Protein AF-A0A3S1M6T8-F1 (afdb_monomer)

Radius of gyration: 14.71 Å; Cα contacts (8 Å, |Δi|>4): 38; chains: 1; bounding box: 26×25×38 Å

Secondary structure (DSSP, 8-state):
-EEEEEETTEEEEEE--TT----TT--------GGG---B-TTT--BTTT--

Foldseek 3Di:
DWDWDDDPNDTDIDDDDPPPDDDPPDDDDDDDPVVPDWDADPPPRHTPVPPD

Solvent-accessible surface area (backbone atoms only — not comparable to full-atom values): 3738 Å² total; per-residue (Å²): 80,75,47,80,44,77,56,88,94,44,81,45,80,45,82,45,64,78,83,63,86,79,64,89,90,57,88,78,91,84,84,77,65,72,91,74,64,81,57,57,42,85,89,80,62,47,45,64,86,67,76,116

Nearest PDB structures (foldseek):
  9cpc-assembly1_1X  TM=4.695E-01  e=7.221E+00  Sus scrofa
  7wk8-assembly1_A  TM=2.813E-01  e=8.823E+00  Severe acute respiratory syndrome coronavirus 2

Structure (mmCIF, N/CA/C/O backbone):
data_AF-A0A3S1M6T8-F1
#
_entry.id   AF-A0A3S1M6T8-F1
#
loop_
_atom_site.group_PDB
_atom_site.id
_atom_site.type_symbol
_atom_site.label_atom_id
_atom_site.label_alt_id
_atom_site.label_comp_id
_atom_site.label_asym_id
_atom_site.label_entity_id
_atom_site.label_seq_id
_atom_site.pdbx_PDB_ins_code
_atom_site.Cartn_x
_atom_site.Cartn_y
_atom_site.Cartn_z
_atom_site.occupancy
_atom_site.B_iso_or_equiv
_atom_site.auth_seq_id
_atom_site.auth_comp_id
_atom_site.auth_asym_id
_atom_site.auth_atom_id
_atom_site.pdbx_PDB_model_num
ATOM 1 N N . LYS A 1 1 ? -0.683 3.347 16.085 1.00 94.50 1 LYS A N 1
ATOM 2 C CA . LYS A 1 1 ? -0.318 1.907 16.085 1.00 94.50 1 LYS A CA 1
ATOM 3 C C . LYS A 1 1 ? 0.139 1.545 14.675 1.00 94.50 1 LYS A C 1
ATOM 5 O O . LYS A 1 1 ? -0.317 2.199 13.743 1.00 94.50 1 LYS A O 1
ATOM 10 N N . ILE A 1 2 ? 1.051 0.589 14.502 1.00 96.50 2 ILE A N 1
ATOM 11 C CA . ILE A 1 2 ? 1.529 0.168 13.174 1.00 96.50 2 ILE A CA 1
ATOM 12 C C . ILE A 1 2 ? 1.182 -1.307 12.998 1.00 96.50 2 ILE A C 1
ATOM 14 O O . ILE A 1 2 ? 1.460 -2.097 13.895 1.00 96.50 2 ILE A O 1
ATOM 18 N N . LEU A 1 3 ? 0.563 -1.648 11.870 1.00 96.69 3 LEU A N 1
ATOM 19 C CA . LEU A 1 3 ? 0.308 -3.023 11.455 1.00 96.69 3 LEU A CA 1
ATOM 20 C C .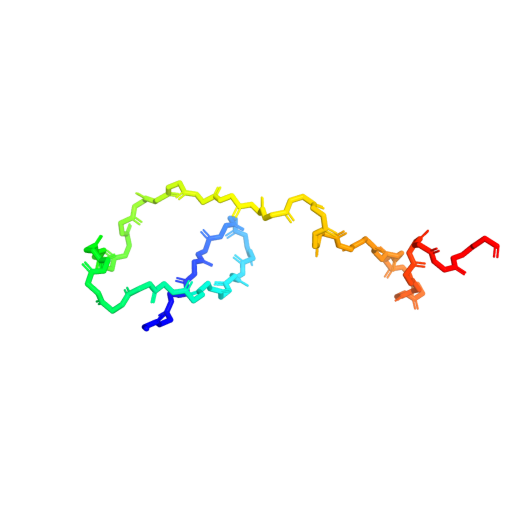 LEU A 1 3 ? 1.367 -3.457 10.446 1.00 96.69 3 LEU A C 1
ATOM 22 O O . LEU A 1 3 ? 1.738 -2.680 9.562 1.00 96.69 3 LEU A O 1
ATOM 26 N N . THR A 1 4 ? 1.802 -4.706 10.562 1.00 97.31 4 THR A N 1
ATOM 27 C CA . THR A 1 4 ? 2.589 -5.392 9.539 1.00 97.31 4 THR A CA 1
ATOM 28 C C . THR A 1 4 ? 1.680 -6.421 8.876 1.00 97.31 4 THR A C 1
ATOM 30 O O . THR A 1 4 ? 1.194 -7.330 9.541 1.00 97.31 4 THR A O 1
ATOM 33 N N . LEU A 1 5 ? 1.425 -6.255 7.582 1.00 97.00 5 LEU A N 1
ATOM 34 C CA . LEU A 1 5 ? 0.511 -7.074 6.789 1.00 97.00 5 LEU A CA 1
ATOM 35 C C . LEU A 1 5 ? 1.312 -7.9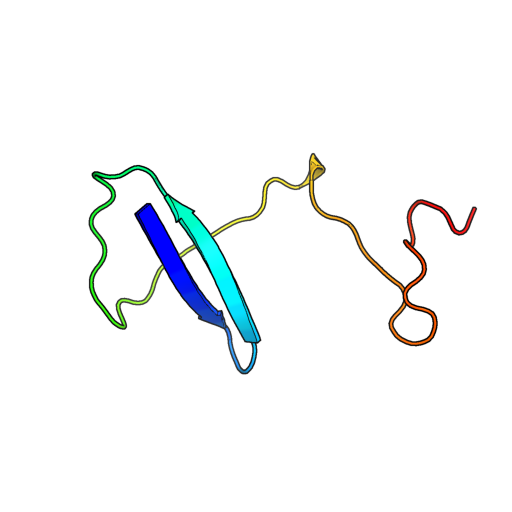56 5.836 1.00 97.00 5 LEU A C 1
ATOM 37 O O . LEU A 1 5 ? 2.249 -7.473 5.204 1.00 97.00 5 LEU A O 1
ATOM 41 N N . ARG A 1 6 ? 0.912 -9.218 5.689 1.00 96.81 6 ARG A N 1
ATOM 42 C CA . ARG A 1 6 ? 1.445 -10.120 4.663 1.00 96.81 6 ARG A CA 1
ATOM 43 C C . ARG A 1 6 ? 0.474 -10.183 3.486 1.00 96.81 6 ARG A C 1
ATOM 45 O O . ARG A 1 6 ? -0.704 -10.462 3.684 1.00 96.81 6 ARG A O 1
ATOM 52 N N . VAL A 1 7 ? 0.966 -9.934 2.275 1.00 95.44 7 VAL A N 1
ATOM 53 C CA . VAL A 1 7 ? 0.205 -10.007 1.020 1.00 95.44 7 VAL A CA 1
ATOM 54 C C . VAL A 1 7 ? 1.003 -10.846 0.030 1.00 95.44 7 VAL A C 1
ATOM 56 O O . VAL A 1 7 ? 1.995 -10.374 -0.528 1.00 95.44 7 VAL A O 1
ATOM 59 N N . GLY A 1 8 ? 0.604 -12.108 -0.146 1.00 94.19 8 GLY A N 1
ATOM 60 C CA . GLY A 1 8 ? 1.462 -13.102 -0.797 1.00 94.19 8 GLY A CA 1
ATOM 61 C C . GLY A 1 8 ? 2.812 -13.171 -0.077 1.00 94.19 8 GLY A C 1
ATOM 62 O O . GLY A 1 8 ? 2.850 -13.310 1.146 1.00 94.19 8 GLY A O 1
ATOM 63 N N . ASP A 1 9 ? 3.896 -12.960 -0.820 1.00 94.94 9 ASP A N 1
ATOM 64 C CA . ASP A 1 9 ? 5.265 -12.953 -0.285 1.00 94.94 9 ASP A CA 1
ATOM 65 C C . ASP A 1 9 ? 5.752 -11.559 0.156 1.00 94.94 9 ASP A C 1
ATOM 67 O O . ASP A 1 9 ? 6.897 -11.389 0.571 1.00 94.94 9 ASP A O 1
ATOM 71 N N . THR A 1 10 ? 4.901 -10.531 0.064 1.00 95.50 10 THR A N 1
ATOM 72 C CA . THR A 1 10 ? 5.266 -9.146 0.398 1.00 95.50 10 THR A CA 1
ATOM 73 C C . THR A 1 10 ? 4.793 -8.762 1.794 1.00 95.50 10 THR A C 1
ATOM 75 O O . THR A 1 10 ? 3.653 -9.025 2.175 1.00 95.50 10 THR A O 1
ATOM 78 N N . MET A 1 11 ? 5.650 -8.062 2.539 1.00 97.25 11 MET A N 1
ATOM 79 C CA . MET A 1 11 ? 5.297 -7.455 3.821 1.00 97.25 11 MET A CA 1
ATOM 80 C C . MET A 1 11 ? 5.054 -5.956 3.641 1.00 97.25 11 MET A C 1
ATOM 82 O O . MET A 1 11 ? 5.919 -5.229 3.156 1.00 97.25 11 MET A O 1
ATOM 86 N N . LEU A 1 12 ? 3.883 -5.482 4.058 1.00 96.06 12 LEU A N 1
ATOM 87 C CA . LEU A 1 12 ? 3.495 -4.073 4.028 1.00 96.06 12 LEU A CA 1
ATOM 88 C C . LEU A 1 12 ? 3.376 -3.536 5.452 1.00 96.06 12 LEU A C 1
ATOM 90 O O . LEU A 1 12 ? 2.918 -4.234 6.354 1.00 96.06 12 LEU A O 1
ATOM 94 N N . ARG A 1 13 ? 3.738 -2.270 5.658 1.00 97.00 13 ARG A N 1
ATOM 95 C CA . ARG A 1 13 ? 3.498 -1.567 6.923 1.00 97.00 13 ARG A CA 1
ATOM 96 C C . ARG A 1 13 ? 2.424 -0.511 6.733 1.00 97.00 13 ARG A C 1
ATOM 98 O O . ARG A 1 13 ? 2.550 0.340 5.858 1.00 97.00 13 ARG A O 1
ATOM 105 N N . ALA A 1 14 ? 1.408 -0.540 7.587 1.00 96.19 14 ALA A N 1
ATOM 106 C CA . ALA A 1 14 ? 0.324 0.432 7.587 1.00 96.19 14 ALA A CA 1
ATOM 107 C C . ALA A 1 14 ? 0.210 1.100 8.959 1.00 96.19 14 ALA A C 1
ATOM 109 O O . ALA A 1 14 ? 0.176 0.436 9.996 1.00 96.19 14 ALA A O 1
ATOM 110 N N . THR A 1 15 ? 0.131 2.427 8.978 1.00 96.88 15 THR A N 1
ATOM 111 C CA .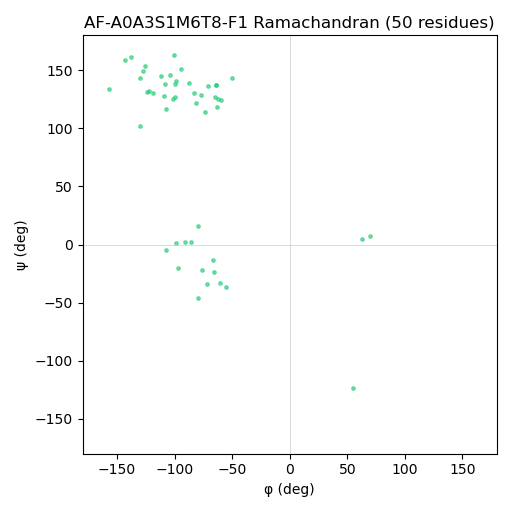 THR A 1 15 ? -0.200 3.166 10.198 1.00 96.88 15 THR A CA 1
ATOM 112 C C . THR A 1 15 ? -1.710 3.182 10.366 1.00 96.88 15 THR A C 1
ATOM 114 O O . THR A 1 15 ? -2.433 3.546 9.443 1.00 96.88 15 THR A O 1
ATOM 117 N N . VAL A 1 16 ? -2.180 2.821 11.557 1.00 95.94 16 VAL A N 1
ATOM 118 C CA . VAL A 1 16 ? -3.606 2.805 11.891 1.00 95.94 16 VAL A CA 1
ATOM 119 C C . VAL A 1 16 ? -3.885 3.627 13.151 1.00 95.94 16 VAL A C 1
ATOM 121 O O . VAL A 1 16 ? -3.007 3.744 14.029 1.00 95.94 16 VAL A O 1
ATOM 124 N N . PRO A 1 17 ? -5.112 4.167 13.293 1.00 96.94 17 PRO A N 1
ATOM 125 C CA . PRO A 1 17 ? -5.573 4.740 14.550 1.00 96.94 17 PRO A CA 1
ATOM 126 C C . PRO A 1 17 ? -5.339 3.778 15.716 1.00 96.94 17 PRO A C 1
ATOM 128 O O . PRO A 1 17 ? -5.486 2.563 15.573 1.00 96.94 17 PRO A O 1
ATOM 131 N N . ALA A 1 18 ? -4.991 4.312 16.889 1.00 94.88 18 ALA A N 1
ATOM 132 C CA . ALA A 1 18 ? -4.665 3.500 18.064 1.00 94.88 18 ALA A CA 1
ATOM 133 C C . ALA A 1 18 ? -5.787 2.516 18.449 1.00 94.88 18 ALA A C 1
ATOM 135 O O . ALA A 1 18 ? -5.499 1.379 18.817 1.00 94.88 18 ALA A O 1
ATOM 136 N N . ARG A 1 19 ? -7.045 2.945 18.284 1.00 95.88 19 ARG A N 1
ATOM 137 C CA . ARG A 1 19 ? -8.263 2.197 18.634 1.00 95.88 19 ARG A CA 1
ATOM 138 C C . ARG A 1 19 ? -8.763 1.244 17.547 1.00 95.88 19 ARG A C 1
ATOM 140 O O . ARG A 1 19 ? -9.815 0.650 17.723 1.00 95.88 19 ARG A O 1
ATOM 147 N N . THR A 1 20 ? -8.054 1.127 16.424 1.00 95.94 20 THR A N 1
ATOM 148 C CA . THR A 1 20 ? -8.425 0.160 15.380 1.00 95.94 20 THR A CA 1
ATOM 14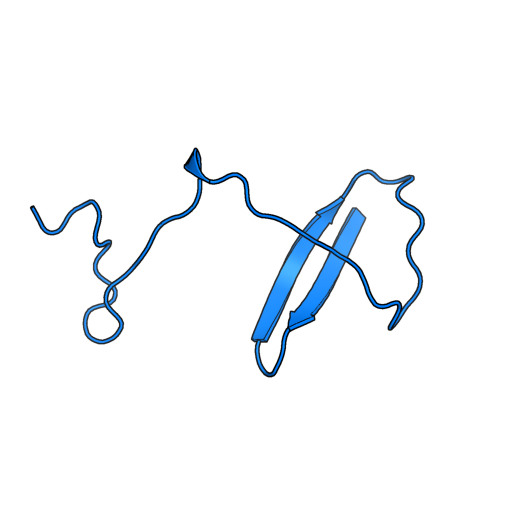9 C C . THR A 1 20 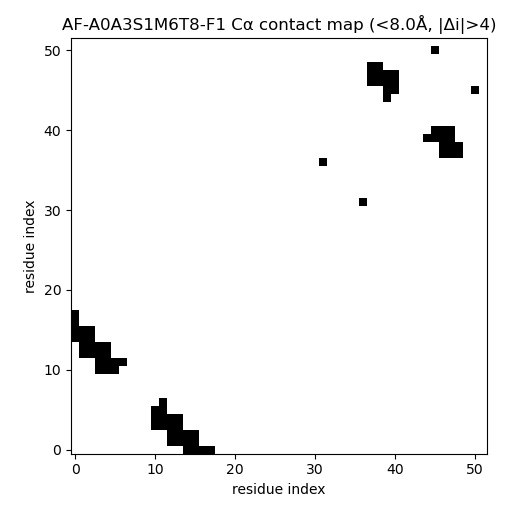? -8.318 -1.235 15.967 1.00 95.94 20 THR A C 1
ATOM 151 O O . THR A 1 20 ? -7.221 -1.611 16.385 1.00 95.94 20 THR A O 1
ATOM 154 N N . ASP A 1 21 ? -9.419 -1.968 16.026 1.00 95.12 21 ASP A N 1
ATOM 155 C CA . ASP A 1 21 ? -9.418 -3.331 16.536 1.00 95.12 21 ASP A CA 1
ATOM 156 C C . ASP A 1 21 ? -8.948 -4.288 15.439 1.00 95.12 21 ASP A C 1
ATOM 158 O O . ASP A 1 21 ? -9.472 -4.262 14.325 1.00 95.12 21 ASP A O 1
ATOM 162 N N . VAL A 1 22 ? -7.879 -5.024 15.724 1.00 95.38 22 VAL A N 1
ATOM 163 C CA . VAL A 1 22 ? -7.253 -5.980 14.808 1.00 95.38 22 VAL A CA 1
ATOM 164 C C . VAL A 1 22 ? -6.473 -6.991 15.637 1.00 95.38 22 VAL A C 1
ATOM 166 O O . VAL A 1 22 ? -5.696 -6.603 16.516 1.00 95.38 22 VAL A O 1
ATOM 169 N N . GLU A 1 23 ? -6.635 -8.264 15.303 1.00 96.75 23 GLU A N 1
ATOM 170 C CA . GLU A 1 23 ? -5.925 -9.384 15.912 1.00 96.75 23 GLU A CA 1
ATOM 171 C C . GLU A 1 23 ? -4.756 -9.861 15.037 1.00 96.75 23 GLU A C 1
ATOM 173 O O . GLU A 1 23 ? -4.647 -9.543 13.848 1.00 96.75 23 GLU A O 1
ATOM 178 N N . ILE A 1 24 ? -3.845 -10.629 15.636 1.00 95.62 24 ILE A N 1
ATOM 179 C CA . ILE A 1 24 ? -2.745 -11.263 14.903 1.00 95.62 24 ILE A CA 1
ATOM 1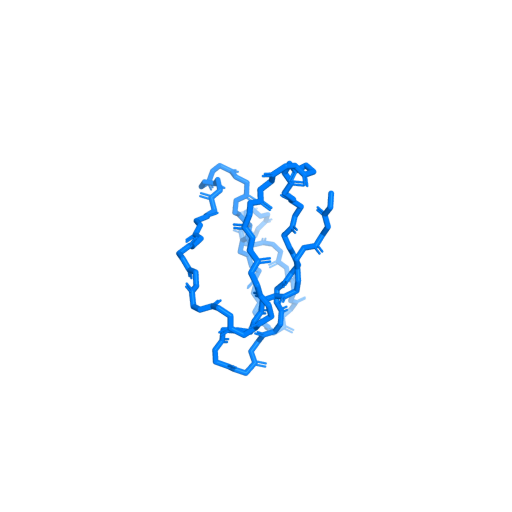80 C C . ILE A 1 24 ? -3.337 -12.264 13.907 1.00 95.62 24 ILE A C 1
ATOM 182 O O . ILE A 1 24 ? -4.262 -12.995 14.236 1.00 95.62 24 ILE A O 1
ATOM 186 N N . GLU A 1 25 ? -2.803 -12.272 12.683 1.00 94.56 25 GLU A N 1
ATOM 187 C CA . GLU A 1 25 ? -3.233 -13.155 11.583 1.00 94.56 25 GLU A CA 1
ATOM 188 C C . GLU A 1 25 ? -4.682 -12.971 11.108 1.00 94.56 25 GLU A C 1
ATOM 190 O O . GLU A 1 25 ? -5.110 -13.653 10.177 1.00 94.56 25 GLU A O 1
ATOM 195 N N . GLN A 1 26 ? -5.408 -11.988 11.646 1.00 96.81 26 GLN A N 1
ATOM 196 C CA . GLN A 1 26 ? -6.724 -11.623 11.146 1.00 96.81 26 GLN A CA 1
ATOM 197 C C . GLN A 1 26 ? -6.632 -11.184 9.673 1.00 96.81 26 GLN A C 1
ATOM 199 O O . GLN A 1 26 ? -5.910 -10.231 9.353 1.00 96.81 26 GLN A O 1
ATOM 204 N N . PRO A 1 27 ? -7.395 -11.808 8.757 1.00 96.44 27 PRO A N 1
ATOM 205 C CA . PRO A 1 27 ? -7.513 -11.321 7.393 1.00 96.44 27 PRO A CA 1
ATOM 206 C C . PRO A 1 27 ? -8.194 -9.951 7.384 1.00 96.44 27 PRO A C 1
ATOM 208 O O . PRO A 1 27 ? -9.290 -9.780 7.918 1.00 96.44 27 PRO A O 1
ATOM 211 N N . VAL A 1 28 ? -7.563 -8.973 6.740 1.00 95.75 28 VAL A N 1
ATOM 212 C CA . VAL A 1 28 ? -8.080 -7.604 6.657 1.00 95.75 28 VAL A CA 1
ATOM 213 C C . VAL A 1 28 ? -8.135 -7.123 5.218 1.00 95.75 28 VAL A C 1
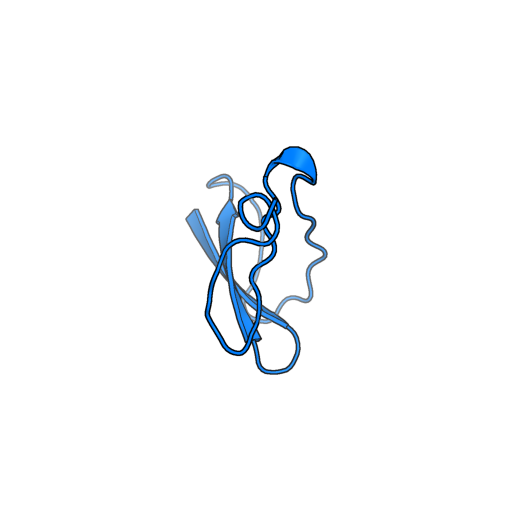ATOM 215 O O . VAL A 1 28 ? -7.312 -7.486 4.378 1.00 95.75 28 VAL A O 1
ATOM 218 N N . ARG A 1 29 ? -9.099 -6.247 4.940 1.00 95.38 29 ARG A N 1
ATOM 219 C CA . ARG A 1 29 ? -9.102 -5.445 3.717 1.00 95.38 29 ARG A CA 1
ATOM 220 C C . ARG A 1 29 ? -8.303 -4.174 3.968 1.00 95.38 29 ARG A C 1
ATOM 222 O O . ARG A 1 29 ? -8.444 -3.550 5.016 1.00 95.38 29 ARG A O 1
ATOM 229 N N . PHE A 1 30 ? -7.504 -3.772 2.991 1.00 94.31 30 PHE A N 1
ATOM 230 C CA . PHE A 1 30 ? -6.803 -2.494 3.002 1.00 94.31 30 PHE A CA 1
ATOM 231 C C . PHE A 1 30 ? -6.876 -1.861 1.613 1.00 94.31 30 PHE A C 1
ATOM 233 O O . PHE A 1 30 ? -7.166 -2.535 0.624 1.00 94.31 30 PHE A O 1
ATOM 240 N N . ALA A 1 31 ? -6.630 -0.557 1.549 1.00 95.19 31 ALA A N 1
ATOM 241 C CA . ALA A 1 31 ? -6.612 0.200 0.309 1.00 95.19 31 ALA A CA 1
ATOM 242 C C . ALA A 1 31 ? -5.509 1.260 0.358 1.00 95.19 31 ALA A C 1
ATOM 244 O O . ALA A 1 31 ? -5.062 1.668 1.432 1.00 95.19 31 ALA A O 1
ATOM 245 N N . TRP A 1 32 ? -5.095 1.717 -0.819 1.00 94.88 32 TRP A N 1
ATOM 246 C CA . TRP A 1 32 ? -4.183 2.843 -0.972 1.00 94.88 32 TRP A CA 1
ATOM 247 C C . TRP A 1 32 ? -4.967 4.135 -1.180 1.00 94.88 32 TRP A C 1
ATOM 249 O O . TRP A 1 32 ? -6.045 4.122 -1.772 1.00 94.88 32 TRP A O 1
ATOM 259 N N . ASN A 1 33 ? -4.396 5.264 -0.759 1.00 94.75 33 ASN A N 1
ATOM 260 C CA . ASN A 1 33 ? -4.802 6.547 -1.323 1.00 94.75 33 ASN A CA 1
ATOM 261 C C . ASN A 1 33 ? -4.211 6.626 -2.746 1.00 94.75 33 ASN A C 1
ATOM 263 O O . ASN A 1 33 ? -2.980 6.665 -2.855 1.00 94.75 33 ASN A O 1
ATOM 267 N N . PRO A 1 34 ? -5.040 6.639 -3.807 1.00 94.00 34 PRO A N 1
ATOM 268 C CA . PRO A 1 34 ? -4.565 6.548 -5.186 1.00 94.00 34 PRO A CA 1
ATOM 269 C C . PRO A 1 34 ? -3.635 7.704 -5.574 1.00 94.00 34 PRO A C 1
ATOM 271 O O . PRO A 1 34 ? -2.650 7.481 -6.275 1.00 94.00 34 PRO A O 1
ATOM 274 N N . ASP A 1 35 ? -3.854 8.906 -5.037 1.00 95.12 35 ASP A N 1
ATOM 275 C CA . ASP A 1 35 ? -3.044 10.092 -5.354 1.00 95.12 35 ASP A CA 1
ATOM 276 C C . ASP A 1 35 ? -1.594 9.958 -4.863 1.00 95.12 35 ASP A C 1
ATOM 278 O O . ASP A 1 35 ? -0.668 10.579 -5.399 1.00 95.12 35 ASP A O 1
ATOM 282 N N . LYS A 1 36 ? -1.386 9.108 -3.849 1.00 93.94 36 LYS A N 1
ATOM 283 C CA . LYS A 1 36 ? -0.091 8.858 -3.206 1.00 93.94 36 LYS A CA 1
ATOM 284 C C . LYS A 1 36 ? 0.607 7.595 -3.709 1.00 93.94 36 LYS A C 1
ATOM 286 O O . LYS A 1 36 ? 1.692 7.281 -3.225 1.00 93.94 36 LYS A O 1
ATOM 291 N N . VAL A 1 37 ? 0.022 6.875 -4.668 1.00 94.88 37 VAL A N 1
ATOM 292 C CA . VAL A 1 37 ? 0.680 5.722 -5.292 1.00 94.88 37 VAL A CA 1
ATOM 293 C C . VAL A 1 37 ? 1.730 6.214 -6.288 1.00 94.88 37 VAL A C 1
ATOM 295 O O . VAL A 1 37 ? 1.451 7.036 -7.167 1.00 94.88 37 VAL A O 1
ATOM 298 N N . VAL A 1 38 ? 2.952 5.700 -6.157 1.00 94.88 38 VAL A N 1
ATOM 299 C CA . VAL A 1 38 ? 4.065 5.974 -7.072 1.00 94.88 38 VAL A CA 1
ATOM 300 C C . VAL A 1 38 ? 4.566 4.652 -7.632 1.00 94.88 38 VAL A C 1
ATOM 302 O O . VAL A 1 38 ? 4.775 3.697 -6.887 1.00 94.88 38 VAL A O 1
ATOM 305 N N . LEU A 1 39 ? 4.744 4.611 -8.949 1.00 94.88 39 LEU A N 1
ATOM 306 C CA . LEU A 1 39 ? 5.274 3.458 -9.662 1.00 94.88 39 LEU A CA 1
ATOM 307 C C . LEU A 1 39 ? 6.730 3.717 -10.046 1.00 94.88 39 LEU A C 1
ATOM 309 O O . LEU A 1 39 ? 7.106 4.851 -10.363 1.00 94.88 39 LEU A O 1
ATOM 313 N N . PHE A 1 40 ? 7.525 2.656 -10.031 1.00 95.69 40 PHE A N 1
ATOM 314 C CA . PHE A 1 40 ? 8.943 2.680 -10.360 1.00 95.69 40 PHE A CA 1
ATOM 315 C C . PHE A 1 40 ? 9.239 1.584 -11.377 1.00 95.69 40 PHE A C 1
ATOM 317 O O . PHE A 1 40 ? 8.655 0.500 -11.307 1.00 95.69 40 PHE A O 1
ATOM 324 N N . ASP A 1 41 ? 10.139 1.868 -12.313 1.00 95.31 41 ASP A N 1
ATOM 325 C CA . ASP A 1 41 ? 10.693 0.842 -13.185 1.00 95.31 41 ASP A CA 1
ATOM 326 C C . ASP A 1 41 ? 11.495 -0.176 -12.360 1.00 95.31 41 ASP A C 1
ATOM 328 O O . ASP A 1 41 ? 12.261 0.188 -11.468 1.00 95.31 41 ASP A O 1
ATOM 332 N N . LYS A 1 42 ? 11.336 -1.467 -12.661 1.00 94.62 42 LYS A N 1
ATOM 333 C CA . LYS A 1 42 ? 11.957 -2.547 -11.881 1.00 94.62 42 LYS A CA 1
ATOM 334 C C . LYS A 1 42 ? 13.471 -2.635 -12.096 1.00 94.62 42 LYS A C 1
ATOM 336 O O . LYS A 1 42 ? 14.177 -3.028 -11.173 1.00 94.62 42 LYS A O 1
ATOM 341 N N . GLY A 1 43 ? 13.956 -2.339 -13.303 1.00 96.81 43 GLY A N 1
ATOM 342 C CA . GLY A 1 43 ? 15.372 -2.487 -13.645 1.00 96.81 43 GLY A CA 1
ATOM 343 C C . GLY A 1 43 ? 16.222 -1.329 -13.130 1.00 96.81 43 GLY A C 1
ATOM 344 O O . GLY A 1 43 ? 17.278 -1.539 -12.542 1.00 96.81 43 GLY A O 1
ATOM 345 N N . SER A 1 44 ? 15.740 -0.109 -13.341 1.00 94.69 44 SER A N 1
ATOM 346 C CA . SER A 1 44 ? 16.446 1.136 -13.031 1.00 94.69 44 SER A CA 1
ATO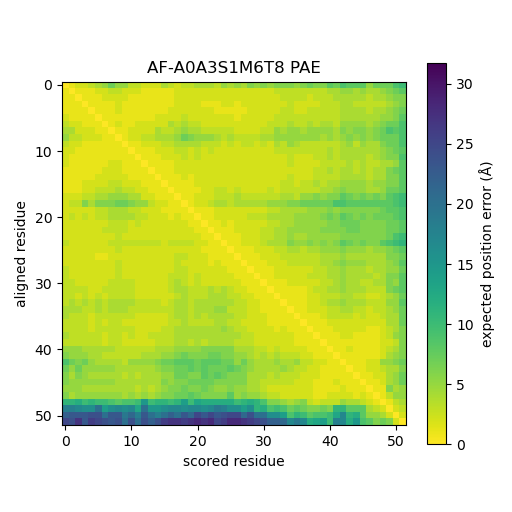M 347 C C . SER A 1 44 ? 16.050 1.757 -11.691 1.00 94.69 44 SER A C 1
ATOM 349 O O . SER A 1 44 ? 16.783 2.592 -11.168 1.00 94.69 44 SER A O 1
ATOM 351 N N . GLY A 1 45 ? 14.885 1.399 -11.141 1.00 94.25 45 GLY A N 1
ATOM 352 C CA . GLY A 1 45 ? 14.326 2.049 -9.955 1.00 94.25 45 GLY A CA 1
ATOM 353 C C . GLY A 1 45 ? 13.853 3.483 -10.203 1.00 94.25 45 GLY A C 1
ATOM 354 O O . GLY A 1 45 ? 13.505 4.181 -9.251 1.00 94.25 45 GLY A O 1
ATOM 355 N N . VAL A 1 46 ? 13.837 3.950 -11.455 1.00 95.75 46 VAL A N 1
ATOM 356 C CA . VAL A 1 46 ? 13.408 5.310 -11.794 1.00 95.75 46 VAL A CA 1
ATOM 357 C C . VAL A 1 46 ? 11.900 5.431 -11.615 1.00 95.75 46 VAL A C 1
ATOM 359 O O . VAL A 1 46 ? 11.127 4.559 -12.015 1.00 95.75 46 VAL A O 1
ATOM 362 N N . SER A 1 47 ? 11.467 6.533 -11.004 1.00 94.25 47 SER A N 1
ATOM 363 C CA . SER A 1 47 ? 10.046 6.845 -10.876 1.00 94.25 47 SER A CA 1
ATOM 364 C C . SER A 1 47 ? 9.423 7.012 -12.260 1.00 94.25 47 SER A C 1
ATOM 366 O O . SER A 1 47 ? 9.838 7.882 -13.023 1.00 94.25 47 SER A O 1
ATOM 368 N N . LEU A 1 48 ? 8.361 6.258 -12.552 1.00 92.88 48 LEU A N 1
ATOM 369 C CA . LEU A 1 48 ? 7.643 6.359 -13.829 1.00 92.88 48 LEU A CA 1
ATOM 370 C C . LEU A 1 48 ? 6.924 7.707 -14.003 1.00 92.88 48 LEU A C 1
ATOM 372 O O . LEU A 1 48 ? 6.514 8.040 -15.107 1.00 92.88 48 LEU A O 1
ATOM 376 N N . ARG A 1 49 ? 6.790 8.503 -12.930 1.00 86.75 49 ARG A N 1
ATOM 377 C CA . ARG A 1 49 ? 6.314 9.894 -13.012 1.00 86.75 49 ARG A CA 1
ATOM 378 C C . ARG A 1 49 ? 7.377 10.865 -13.546 1.00 86.75 49 ARG A C 1
ATOM 380 O O . ARG A 1 49 ? 7.006 11.936 -13.999 1.00 86.75 49 ARG A O 1
ATOM 387 N N . HIS A 1 50 ? 8.663 10.515 -13.446 1.00 69.25 50 HIS A N 1
ATOM 388 C CA . HIS A 1 50 ? 9.800 11.377 -13.802 1.00 69.25 50 HIS A CA 1
ATOM 389 C C . HIS A 1 50 ? 10.506 10.952 -15.098 1.00 69.25 50 HIS A C 1
ATOM 391 O O . HIS A 1 50 ? 11.432 11.630 -15.523 1.00 69.25 50 HIS A O 1
ATOM 397 N N . ALA A 1 51 ? 10.109 9.835 -15.713 1.00 63.41 51 ALA A N 1
ATOM 398 C CA . ALA A 1 51 ? 10.705 9.331 -16.954 1.00 63.41 51 ALA A CA 1
ATOM 399 C C . ALA A 1 51 ? 10.190 10.044 -18.230 1.00 63.41 51 ALA A C 1
ATOM 401 O O . ALA A 1 51 ? 10.339 9.502 -19.323 1.00 63.41 51 ALA A O 1
ATOM 402 N N . SER A 1 52 ? 9.555 11.214 -18.083 1.00 54.97 52 SER A N 1
ATOM 403 C CA . SER A 1 52 ? 9.084 12.082 -19.174 1.00 54.97 52 SER A CA 1
ATOM 404 C C . SER A 1 52 ? 10.185 12.993 -19.697 1.00 54.97 52 SER A C 1
ATOM 406 O O . SER A 1 52 ? 10.814 13.650 -18.834 1.00 54.97 52 SER A O 1
#

Mean predicted aligned error: 4.01 Å

Sequence (52 aa):
KILTLRVGDTMLRATVP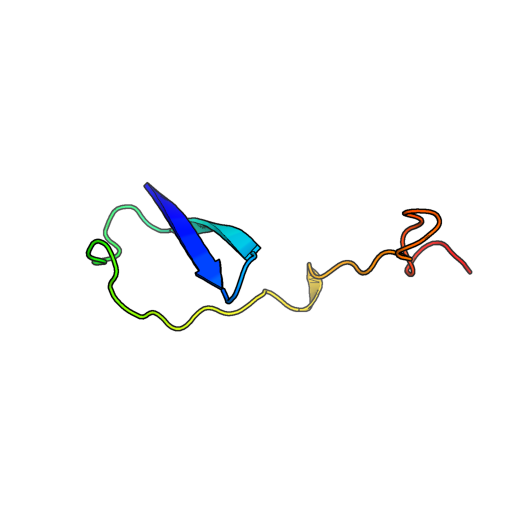ARTDVEIEQPVRFAWNPDKVVLFDKGSGVSLRHAS

pLDDT: mean 93.44, std 7.93, range [54.97, 97.31]